Protein AF-A0A653BUK4-F1 (afdb_monomer_lite)

Foldseek 3Di:
DDDDDDDDDPDDDLDDPDPVSCVVSVQVVQVVCLVVVPFDDDPPDDDDPPDDDDDDDDPPDPDPDCRSRPDPPPDD

Secondary structure (DSSP, 8-state):
---------SS------SHHHHHHHHHHHHHHHHHHT-----TT--------------------S-TT----TT--

pLDDT: mean 72.04, std 20.92, range [37.66, 95.44]

Sequence (76 aa):
MKPWLLEVNLSPSLNCDSPLDVRLKSAMLADMLSLVGIPAVDPVIKQPTLAPNAGGGAAGQTQGENRFRIKFKNVI

InterPro domains:
  IPR004344 Tubulin-tyrosine ligase/Tubulin polyglutamylase [PF03133] (1-36)
  IPR004344 Tubulin-tyrosine ligase/Tubulin polyglutamylase [PS51221] (1-48)

Radius of gyration: 20.12 Å; chains: 1; bounding box: 31×48×58 Å

Organism: Callosobruchus maculatus (NCBI:txid64391)

Structure (mmCIF, N/CA/C/O backbone):
data_AF-A0A653BUK4-F1
#
_entry.id   AF-A0A653BUK4-F1
#
loop_
_atom_site.group_PDB
_atom_site.id
_atom_site.type_symbol
_atom_site.label_atom_id
_atom_site.label_alt_id
_atom_site.label_comp_id
_atom_site.label_asym_id
_atom_site.label_entity_id
_atom_site.label_seq_id
_atom_site.pdbx_PDB_ins_code
_atom_site.Cartn_x
_atom_site.Cartn_y
_atom_site.Cartn_z
_atom_site.occupancy
_atom_site.B_iso_or_equiv
_atom_site.auth_seq_id
_atom_site.auth_comp_id
_atom_site.auth_asym_id
_atom_site.auth_atom_id
_atom_site.pdbx_PDB_model_num
ATOM 1 N N . MET A 1 1 ? -12.888 -11.620 -26.053 1.00 67.75 1 MET A N 1
ATOM 2 C CA . MET A 1 1 ? -12.039 -12.615 -25.356 1.00 67.75 1 MET A CA 1
ATOM 3 C C . MET A 1 1 ? -12.601 -12.853 -23.961 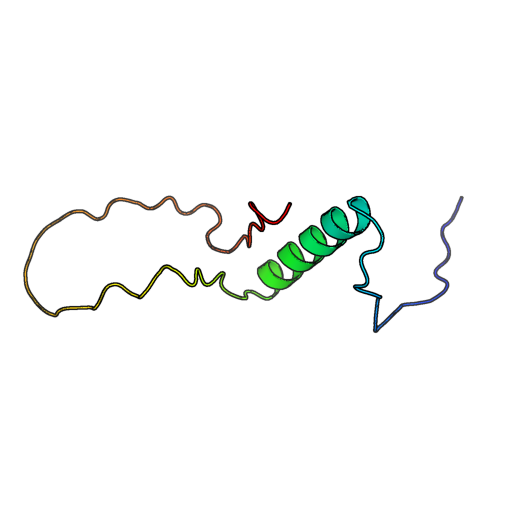1.00 67.75 1 MET A C 1
ATOM 5 O O . MET A 1 1 ? -13.136 -11.909 -23.394 1.00 67.75 1 MET A O 1
ATOM 9 N N . LYS A 1 2 ? -12.537 -14.083 -23.432 1.00 82.06 2 LYS A N 1
ATOM 10 C CA . LYS A 1 2 ? -13.019 -14.432 -22.082 1.00 82.06 2 LYS A CA 1
ATOM 1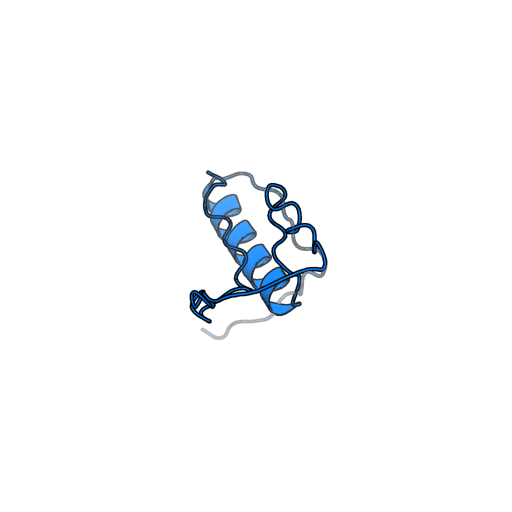1 C C . LYS A 1 2 ? -11.810 -14.467 -21.125 1.00 82.06 2 LYS A C 1
ATOM 13 O O . LYS A 1 2 ? -10.859 -15.174 -21.451 1.00 82.06 2 LYS A O 1
ATOM 18 N N . PRO A 1 3 ? -11.799 -13.702 -20.019 1.00 89.75 3 PRO A N 1
ATOM 19 C CA . PRO A 1 3 ? -10.694 -13.730 -19.061 1.00 89.75 3 PRO A CA 1
ATOM 20 C C . PRO A 1 3 ? -10.688 -15.043 -18.264 1.00 89.75 3 PRO A C 1
ATOM 22 O O . PRO A 1 3 ? -11.753 -15.574 -17.943 1.00 89.75 3 PRO A O 1
ATOM 25 N N . TRP A 1 4 ? -9.493 -15.538 -17.935 1.00 92.88 4 TRP A N 1
ATOM 26 C CA . TRP A 1 4 ? -9.271 -16.742 -17.129 1.00 92.88 4 TRP A CA 1
ATOM 27 C C . TRP A 1 4 ? -8.519 -16.376 -15.847 1.00 92.88 4 TRP A C 1
ATOM 29 O O . TRP A 1 4 ? -7.558 -15.609 -15.898 1.00 92.88 4 TRP A O 1
ATOM 39 N N . LEU A 1 5 ? -8.957 -16.914 -14.706 1.00 93.44 5 LEU A N 1
ATOM 40 C CA . LEU A 1 5 ? -8.263 -16.762 -13.427 1.00 93.44 5 LEU A CA 1
ATOM 41 C C . LEU A 1 5 ? -7.100 -17.756 -13.373 1.00 93.44 5 LEU A C 1
ATOM 43 O O . LEU A 1 5 ? -7.324 -18.954 -13.524 1.00 93.44 5 LEU A O 1
ATOM 47 N N . LEU A 1 6 ? -5.881 -17.259 -13.165 1.00 95.06 6 LEU A N 1
ATOM 48 C CA . LEU A 1 6 ? -4.682 -18.098 -13.072 1.00 95.06 6 LEU A CA 1
ATOM 49 C C . LEU A 1 6 ? -4.346 -18.425 -11.619 1.00 95.06 6 LEU A C 1
ATOM 51 O O . LEU A 1 6 ? -4.174 -19.583 -11.262 1.00 95.06 6 LEU A O 1
ATOM 55 N N . GLU A 1 7 ? -4.301 -17.399 -10.777 1.00 95.44 7 GLU A N 1
ATOM 56 C CA . GLU A 1 7 ? -3.950 -17.519 -9.370 1.00 95.44 7 GLU A CA 1
ATOM 57 C C . GLU A 1 7 ? -4.433 -16.295 -8.592 1.00 95.44 7 GLU A C 1
ATOM 59 O O . GLU A 1 7 ? -4.817 -15.272 -9.169 1.00 95.44 7 GLU A O 1
ATOM 64 N N . VAL A 1 8 ? -4.402 -16.406 -7.266 1.00 93.44 8 VAL A N 1
ATOM 65 C CA . VAL A 1 8 ? -4.658 -15.302 -6.342 1.00 93.44 8 VAL A CA 1
ATOM 66 C C . VAL A 1 8 ? -3.423 -15.128 -5.470 1.00 93.44 8 VAL A C 1
ATOM 68 O O . VAL A 1 8 ? -2.973 -16.075 -4.830 1.00 93.44 8 VAL A O 1
ATOM 71 N N . ASN A 1 9 ? -2.890 -13.908 -5.424 1.00 93.75 9 ASN A N 1
ATOM 72 C CA . ASN A 1 9 ? -1.749 -13.586 -4.580 1.00 93.75 9 ASN A CA 1
ATOM 73 C C . ASN A 1 9 ? -2.225 -13.137 -3.188 1.00 93.75 9 ASN A C 1
ATOM 75 O O . ASN A 1 9 ? -2.871 -12.097 -3.060 1.00 93.75 9 ASN A O 1
ATOM 79 N N . LEU A 1 10 ? -1.894 -13.911 -2.150 1.00 93.81 10 LEU A N 1
ATOM 80 C CA . LEU A 1 10 ? -2.209 -13.585 -0.750 1.00 93.81 10 LEU A CA 1
ATOM 81 C C . LEU A 1 10 ? -1.204 -12.607 -0.116 1.00 93.81 10 LEU A C 1
ATOM 83 O O . LEU A 1 10 ? -1.466 -12.051 0.948 1.00 93.81 10 LEU A O 1
ATOM 87 N N . SER A 1 11 ? -0.065 -12.386 -0.769 1.00 93.19 11 SER A N 1
ATOM 88 C CA . SER A 1 11 ? 1.028 -11.518 -0.329 1.00 93.19 11 SER A CA 1
ATOM 89 C C . SER A 1 11 ? 1.565 -10.693 -1.510 1.00 93.19 11 SER A C 1
ATOM 91 O O . SER A 1 11 ? 2.676 -10.941 -1.995 1.00 93.19 11 SER A O 1
ATOM 93 N N . PRO A 1 12 ? 0.776 -9.737 -2.034 1.00 89.62 12 PRO A N 1
ATOM 94 C CA . PRO A 1 12 ? 1.212 -8.897 -3.144 1.00 89.62 12 PRO A CA 1
ATOM 95 C C . PRO A 1 12 ? 2.414 -8.020 -2.751 1.00 89.62 12 PRO A C 1
ATOM 97 O O . PRO A 1 12 ? 2.513 -7.543 -1.623 1.00 89.62 12 PRO A O 1
ATOM 100 N N . SER A 1 13 ? 3.328 -7.772 -3.697 1.00 93.19 13 SER A N 1
ATOM 101 C CA . SER A 1 13 ? 4.521 -6.948 -3.454 1.00 93.19 13 SER A CA 1
ATOM 102 C C . SER A 1 13 ? 4.181 -5.463 -3.303 1.00 93.19 13 SER A C 1
ATOM 104 O O . SER A 1 13 ? 3.561 -4.854 -4.182 1.00 93.19 13 SER A O 1
ATOM 106 N N . LEU A 1 14 ? 4.694 -4.844 -2.239 1.00 92.50 14 LEU A N 1
ATOM 107 C CA . LEU A 1 14 ? 4.628 -3.398 -2.010 1.00 92.50 14 LEU A CA 1
ATOM 108 C C . LEU A 1 14 ? 5.903 -2.653 -2.440 1.00 92.50 14 LEU A C 1
ATOM 110 O O . LEU A 1 14 ? 5.987 -1.443 -2.250 1.00 92.50 14 LEU A O 1
ATOM 114 N N . ASN A 1 15 ? 6.872 -3.341 -3.059 1.00 94.56 15 ASN A N 1
ATOM 115 C CA . ASN A 1 15 ? 8.094 -2.700 -3.550 1.00 94.56 15 ASN A CA 1
ATOM 116 C C . ASN A 1 15 ? 7.765 -1.655 -4.627 1.00 94.56 15 ASN A C 1
ATOM 118 O O . ASN A 1 15 ? 6.930 -1.919 -5.492 1.00 94.56 15 ASN A O 1
ATOM 122 N N . CYS A 1 16 ? 8.370 -0.472 -4.567 1.00 94.88 16 CYS A N 1
ATOM 123 C CA . CYS A 1 16 ? 8.070 0.624 -5.487 1.00 94.88 16 CYS A CA 1
ATOM 124 C C . CYS A 1 16 ? 9.317 0.980 -6.295 1.00 94.88 16 CYS A C 1
ATOM 126 O O . CYS A 1 16 ? 10.185 1.689 -5.795 1.00 94.88 16 CYS A O 1
ATOM 128 N N . ASP A 1 17 ? 9.380 0.509 -7.539 1.00 94.75 17 ASP A N 1
ATOM 129 C CA . ASP A 1 17 ? 10.537 0.720 -8.419 1.00 94.75 17 ASP A CA 1
ATOM 130 C C . ASP A 1 17 ? 10.333 1.903 -9.381 1.00 94.75 17 ASP A C 1
ATOM 132 O O . ASP A 1 17 ? 11.276 2.374 -10.015 1.00 94.75 17 ASP A O 1
ATOM 136 N N . SER A 1 18 ? 9.104 2.426 -9.474 1.00 95.19 18 SER A N 1
ATOM 137 C CA . SER A 1 18 ? 8.770 3.591 -10.291 1.00 95.19 18 SER A CA 1
ATOM 138 C C . SER A 1 18 ? 7.826 4.575 -9.580 1.00 95.19 18 SER A C 1
ATOM 140 O O . SER A 1 18 ? 7.042 4.185 -8.708 1.00 95.19 18 SER A O 1
ATOM 142 N N . PRO A 1 19 ? 7.800 5.858 -10.000 1.00 92.31 19 PRO A N 1
ATOM 143 C CA . PRO A 1 19 ? 6.819 6.829 -9.507 1.00 92.31 19 PRO A CA 1
ATOM 144 C C . PRO A 1 19 ? 5.360 6.409 -9.753 1.00 92.31 19 PRO A C 1
ATOM 146 O O . PRO A 1 19 ? 4.458 6.828 -9.028 1.00 92.31 19 PRO A O 1
ATOM 149 N N . LEU A 1 20 ? 5.104 5.582 -10.774 1.00 93.94 20 LEU A N 1
ATOM 150 C CA . LEU A 1 20 ? 3.770 5.057 -11.059 1.00 93.94 20 LEU A CA 1
ATOM 151 C C . LEU A 1 20 ? 3.339 4.020 -10.013 1.00 93.94 20 LEU A C 1
ATOM 153 O O . LEU A 1 20 ? 2.196 4.076 -9.555 1.00 93.94 20 LEU A O 1
ATOM 157 N N . ASP A 1 21 ? 4.252 3.137 -9.594 1.00 93.62 21 ASP A N 1
ATOM 158 C CA . ASP A 1 21 ? 3.988 2.145 -8.545 1.00 93.62 21 ASP A CA 1
ATOM 159 C C . ASP A 1 21 ? 3.632 2.828 -7.234 1.00 93.62 21 ASP A C 1
ATOM 161 O O . ASP A 1 21 ? 2.635 2.471 -6.609 1.00 93.62 21 ASP A O 1
ATOM 165 N N . VAL A 1 22 ? 4.392 3.862 -6.859 1.00 93.38 22 VAL A N 1
ATOM 166 C CA . VAL A 1 22 ? 4.113 4.658 -5.657 1.00 93.38 22 VAL A CA 1
ATOM 167 C C . VAL A 1 22 ? 2.704 5.236 -5.726 1.00 93.38 22 VAL A C 1
ATOM 169 O O . VAL A 1 22 ? 1.925 5.068 -4.788 1.00 93.38 22 VAL A O 1
ATOM 172 N N . ARG A 1 23 ? 2.334 5.874 -6.842 1.00 91.31 23 ARG A N 1
ATOM 173 C CA . ARG A 1 23 ? 1.009 6.492 -7.009 1.00 91.31 23 ARG A CA 1
ATOM 174 C C . ARG A 1 23 ? -0.126 5.473 -6.928 1.00 91.31 23 ARG A C 1
ATOM 176 O O . ARG A 1 23 ? -1.125 5.738 -6.266 1.00 91.31 23 ARG A O 1
ATOM 183 N N . LEU A 1 24 ? 0.015 4.324 -7.584 1.00 93.75 24 LEU A N 1
ATOM 184 C CA . LEU A 1 24 ? -1.040 3.312 -7.617 1.00 93.75 24 LEU A CA 1
ATOM 185 C C . LEU A 1 24 ? -1.154 2.566 -6.281 1.00 93.75 24 LEU A C 1
ATOM 187 O O . LEU A 1 24 ? -2.251 2.440 -5.734 1.00 93.75 24 LEU A O 1
ATOM 191 N N . LYS A 1 25 ? -0.025 2.105 -5.731 1.00 92.75 25 LYS A N 1
ATOM 192 C CA . LYS A 1 25 ? 0.005 1.328 -4.484 1.00 92.75 25 LYS A CA 1
ATOM 193 C C . LYS A 1 25 ? -0.397 2.180 -3.283 1.00 92.75 25 LYS A C 1
ATOM 195 O O . LYS A 1 25 ? -1.164 1.708 -2.449 1.00 92.75 25 LYS A O 1
ATOM 200 N N . SER A 1 26 ? 0.045 3.439 -3.209 1.00 91.44 26 SER A N 1
ATOM 201 C CA . SER A 1 26 ? -0.363 4.344 -2.121 1.00 91.44 26 SER A CA 1
ATOM 202 C C . SER A 1 26 ? -1.863 4.638 -2.142 1.00 91.44 26 SER A C 1
ATOM 204 O O . SER A 1 26 ? -2.494 4.590 -1.089 1.00 91.44 26 SER A O 1
ATOM 206 N N . ALA A 1 27 ? -2.455 4.876 -3.319 1.00 91.19 27 ALA A N 1
ATOM 207 C CA . ALA A 1 27 ? -3.897 5.074 -3.456 1.00 91.19 27 ALA A CA 1
ATOM 208 C C . ALA A 1 27 ? -4.683 3.825 -3.026 1.00 91.19 27 ALA A C 1
ATOM 210 O O . ALA A 1 27 ? -5.594 3.929 -2.208 1.00 91.19 27 ALA A O 1
ATOM 211 N N . MET A 1 28 ? -4.269 2.640 -3.493 1.00 93.12 28 MET A N 1
ATOM 212 C CA . MET A 1 28 ? -4.863 1.365 -3.079 1.00 93.12 28 MET A CA 1
ATOM 213 C C . MET A 1 28 ? -4.813 1.182 -1.555 1.00 93.12 28 MET A C 1
ATOM 215 O O . MET A 1 28 ? -5.819 0.820 -0.946 1.00 93.12 28 MET A O 1
ATOM 219 N N . LEU A 1 29 ? -3.663 1.442 -0.924 1.00 91.69 29 LEU A N 1
ATOM 220 C CA . LEU A 1 29 ? -3.520 1.331 0.530 1.00 91.69 29 LEU A CA 1
ATOM 221 C C . LEU A 1 29 ? -4.385 2.359 1.269 1.00 91.69 29 LEU A C 1
ATOM 223 O O . LEU A 1 29 ? -5.010 2.010 2.266 1.00 91.69 29 LEU A O 1
ATOM 227 N N . ALA A 1 30 ? -4.462 3.599 0.781 1.00 88.62 30 ALA A N 1
ATOM 228 C CA . ALA A 1 30 ? -5.311 4.639 1.361 1.00 88.62 30 ALA A CA 1
ATOM 229 C C . ALA A 1 30 ? -6.776 4.207 1.416 1.00 88.62 30 ALA A C 1
ATOM 231 O O . ALA A 1 30 ? -7.429 4.347 2.454 1.00 88.62 30 ALA A O 1
ATOM 232 N N . ASP A 1 31 ? -7.268 3.658 0.308 1.00 89.25 31 ASP A N 1
ATOM 233 C CA . ASP A 1 31 ? -8.643 3.194 0.197 1.00 89.25 31 ASP A CA 1
ATOM 234 C C . ASP A 1 31 ? -8.875 1.978 1.101 1.00 89.25 31 ASP A C 1
ATOM 236 O O . ASP A 1 31 ? -9.844 1.970 1.855 1.00 89.25 31 ASP A O 1
ATOM 240 N N . MET A 1 32 ? -7.960 1.001 1.129 1.00 91.62 32 MET A N 1
ATOM 241 C CA . MET A 1 32 ? -8.065 -0.167 2.019 1.00 91.62 32 MET A CA 1
ATOM 242 C C . MET A 1 32 ? -8.109 0.228 3.499 1.00 91.62 32 MET A C 1
ATOM 244 O O . MET A 1 32 ? -8.984 -0.223 4.236 1.00 91.62 32 MET A O 1
ATOM 248 N N . LEU A 1 33 ? -7.205 1.105 3.941 1.00 89.88 33 LEU A N 1
ATOM 249 C CA . LEU A 1 33 ? -7.166 1.575 5.328 1.00 89.88 33 LEU A CA 1
ATOM 250 C C . LEU A 1 33 ? -8.418 2.395 5.685 1.00 89.88 33 LEU A C 1
ATOM 252 O O . LEU A 1 33 ? -8.961 2.243 6.781 1.00 89.88 33 LEU A O 1
ATOM 256 N N . SER A 1 34 ? -8.911 3.215 4.749 1.00 87.31 34 SER A N 1
ATOM 257 C CA . SER A 1 34 ? -10.156 3.975 4.925 1.00 87.31 34 SER A CA 1
ATOM 258 C C . SER A 1 34 ? -11.370 3.044 5.032 1.00 87.31 34 SER A C 1
ATOM 260 O O . SER A 1 34 ? -12.228 3.255 5.888 1.00 87.31 34 SER A O 1
ATOM 262 N N . LEU A 1 35 ? -11.432 1.993 4.206 1.00 89.19 35 LEU A N 1
ATOM 263 C CA . LEU A 1 35 ? -12.506 0.992 4.219 1.00 89.19 35 LEU A CA 1
ATOM 264 C C . LEU A 1 35 ? -12.514 0.155 5.503 1.00 89.19 35 LEU A C 1
ATOM 266 O O . LEU A 1 35 ? -13.585 -0.140 6.025 1.00 89.19 35 LEU A O 1
ATOM 270 N N . VAL A 1 36 ? -11.341 -0.191 6.038 1.00 92.88 36 VAL A N 1
ATOM 271 C CA . VAL A 1 36 ? -11.210 -0.892 7.331 1.00 92.88 36 VAL A CA 1
ATOM 272 C C . VAL A 1 36 ? -11.584 0.020 8.515 1.00 92.88 36 VAL A C 1
ATOM 274 O O . VAL A 1 36 ? -11.797 -0.461 9.625 1.00 92.88 36 VAL A O 1
ATOM 277 N N . GLY A 1 37 ? -11.725 1.330 8.290 1.00 85.81 37 GLY A N 1
ATOM 278 C CA . GLY A 1 37 ? -12.126 2.294 9.315 1.00 85.81 37 GLY A CA 1
ATOM 279 C C . GLY A 1 37 ? -10.971 2.760 10.199 1.00 85.81 37 GLY A C 1
ATOM 280 O O . GLY A 1 37 ? -11.202 3.221 11.317 1.00 85.81 37 GLY A O 1
ATOM 281 N N . ILE A 1 38 ? -9.728 2.653 9.718 1.00 84.00 38 ILE A N 1
ATOM 282 C CA . ILE A 1 38 ? -8.559 3.145 10.451 1.00 84.00 38 ILE A CA 1
ATOM 283 C C . ILE A 1 38 ? -8.585 4.681 10.427 1.00 84.00 38 ILE A C 1
ATOM 285 O O . ILE A 1 38 ? -8.556 5.275 9.345 1.00 84.00 38 ILE A O 1
ATOM 289 N N . PRO A 1 39 ? -8.653 5.354 11.593 1.00 76.56 39 PRO A N 1
ATOM 290 C CA . PRO A 1 39 ? -8.718 6.806 11.632 1.00 76.56 39 PRO A CA 1
ATOM 291 C C . PRO A 1 39 ? -7.389 7.412 11.177 1.00 76.56 39 PRO A C 1
ATOM 293 O O . PRO A 1 39 ? -6.316 7.009 11.625 1.00 76.56 39 PRO A O 1
ATOM 296 N N . ALA A 1 40 ? -7.466 8.431 10.321 1.00 74.38 40 ALA A N 1
ATOM 297 C CA . ALA A 1 40 ? -6.318 9.268 10.009 1.00 74.38 40 ALA A CA 1
ATOM 298 C C . ALA A 1 40 ? -5.908 10.046 11.270 1.00 74.38 40 ALA A C 1
ATOM 300 O O . ALA A 1 40 ? -6.644 10.922 11.727 1.00 74.38 40 ALA A O 1
ATOM 301 N N . VAL A 1 41 ? -4.744 9.722 11.833 1.00 75.38 41 VAL A N 1
ATOM 302 C CA . VAL A 1 41 ? -4.145 10.480 12.935 1.00 75.38 41 VAL A CA 1
ATOM 303 C C . VAL A 1 41 ? -3.152 11.464 12.339 1.00 75.38 41 VAL A C 1
ATOM 305 O O . VAL A 1 41 ? -2.160 11.061 11.736 1.00 75.38 41 VAL A O 1
ATOM 308 N N . ASP A 1 42 ? -3.425 12.754 12.501 1.00 73.00 42 ASP A N 1
ATOM 309 C CA . ASP A 1 42 ? -2.435 13.787 12.222 1.00 73.00 42 ASP A CA 1
ATOM 310 C C . ASP A 1 42 ? -1.487 13.884 13.432 1.00 73.00 42 ASP A C 1
ATOM 312 O O . ASP A 1 42 ? -1.946 14.230 14.526 1.00 73.00 42 ASP A O 1
ATOM 316 N N . PRO A 1 43 ? -0.183 13.580 13.281 1.00 66.38 43 PRO A N 1
ATOM 317 C CA . PRO A 1 43 ? 0.770 13.638 14.388 1.00 66.38 43 PRO A CA 1
ATOM 318 C C . PRO A 1 43 ? 0.953 15.055 14.963 1.00 66.38 43 PRO A C 1
ATOM 320 O O . PRO A 1 43 ? 1.489 15.194 16.064 1.00 66.38 43 PRO A O 1
ATOM 323 N N . VAL A 1 44 ? 0.517 16.105 14.256 1.00 70.19 44 VAL A N 1
ATOM 324 C CA . VAL A 1 44 ? 0.599 17.504 14.712 1.00 70.19 44 VAL A CA 1
ATOM 325 C C . VAL A 1 44 ? -0.610 17.902 15.573 1.00 70.19 44 VAL A C 1
ATOM 327 O O . VAL A 1 44 ? -0.517 18.837 16.372 1.00 70.19 44 VAL A O 1
ATOM 330 N N . ILE A 1 45 ? -1.726 17.167 15.504 1.00 61.00 45 ILE A N 1
ATOM 331 C CA . ILE A 1 45 ? -2.913 17.434 16.326 1.00 61.00 45 ILE A CA 1
ATOM 332 C C . ILE A 1 45 ? -2.757 16.730 17.682 1.00 61.00 45 ILE A C 1
ATOM 334 O O . ILE A 1 45 ? -3.269 15.637 17.919 1.00 61.00 45 ILE A O 1
ATOM 338 N N . LYS A 1 46 ? -2.069 17.388 18.621 1.00 52.94 46 LYS A N 1
ATOM 339 C CA . LYS A 1 46 ? -2.269 17.112 20.051 1.00 52.94 46 LYS A CA 1
ATOM 340 C C . LYS A 1 46 ? -3.710 17.499 20.394 1.00 52.94 46 LYS A C 1
ATOM 342 O O . LYS A 1 46 ? -4.144 18.594 20.044 1.00 52.94 46 LYS A O 1
ATOM 347 N N . GLN A 1 47 ? -4.459 16.595 21.026 1.00 55.34 47 GLN A N 1
ATOM 348 C CA . GLN A 1 47 ? -5.846 16.833 21.440 1.00 55.34 47 GLN A CA 1
ATOM 349 C C . GLN A 1 47 ? -5.997 18.208 22.118 1.00 55.34 47 GLN A C 1
ATOM 351 O O . GLN A 1 47 ? -5.127 18.573 22.914 1.00 55.34 47 GLN A O 1
ATOM 356 N N . PRO A 1 48 ? -7.095 18.953 21.877 1.00 51.75 48 PRO A N 1
ATOM 357 C CA . PRO A 1 48 ? -7.428 20.084 22.724 1.00 51.75 48 PRO A CA 1
ATOM 358 C C . PRO A 1 48 ? -7.620 19.535 24.134 1.00 51.75 48 PRO A C 1
ATOM 360 O O . PRO A 1 48 ? -8.517 18.727 24.383 1.00 51.75 48 PRO A O 1
ATOM 363 N N . THR A 1 49 ? -6.734 19.926 25.038 1.00 51.47 49 THR A N 1
ATOM 364 C CA . THR A 1 49 ? -6.832 19.652 26.465 1.00 51.47 49 THR A CA 1
ATOM 365 C C . THR A 1 49 ? -8.221 20.097 26.917 1.00 51.47 49 THR A C 1
ATOM 367 O O . THR A 1 49 ? -8.532 21.286 26.879 1.00 51.47 49 THR A O 1
ATOM 370 N N . LEU A 1 50 ? -9.087 19.153 27.290 1.00 51.09 50 LEU A N 1
ATOM 371 C CA . LEU A 1 50 ? -10.392 19.468 27.864 1.00 51.09 50 LEU A CA 1
ATOM 372 C C . LEU A 1 50 ? -10.159 20.080 29.250 1.00 51.09 50 LEU A C 1
ATOM 374 O O . LEU A 1 50 ? -10.078 19.368 30.248 1.00 51.09 50 LEU A O 1
ATOM 378 N N . ALA A 1 51 ? -10.006 21.401 29.309 1.00 54.62 51 ALA A N 1
ATOM 379 C CA . ALA A 1 51 ? -10.112 22.149 30.551 1.00 54.62 51 ALA A CA 1
ATOM 380 C C . ALA A 1 51 ? -11.601 22.219 30.935 1.00 54.62 51 ALA A C 1
ATOM 382 O O . ALA A 1 51 ? -12.413 22.694 30.134 1.00 54.62 51 ALA A O 1
ATOM 383 N N . PRO A 1 52 ? -12.006 21.759 32.129 1.00 57.91 52 PRO A N 1
ATOM 384 C CA . PRO A 1 52 ? -13.381 21.882 32.566 1.00 57.91 52 PRO A CA 1
ATOM 385 C C . PRO A 1 52 ? -13.553 23.271 33.184 1.00 57.91 52 PRO A C 1
ATOM 387 O O . PRO A 1 52 ? -13.249 23.440 34.360 1.00 57.91 52 PRO A O 1
ATOM 390 N N . ASN A 1 53 ? -13.990 24.273 32.412 1.00 52.91 53 ASN A N 1
ATOM 391 C CA . ASN A 1 53 ? -14.948 25.283 32.888 1.00 52.91 53 ASN A CA 1
ATOM 392 C C . ASN A 1 53 ? -15.271 26.385 31.866 1.00 52.91 53 ASN A C 1
ATOM 394 O O . ASN A 1 53 ? -14.389 26.947 31.231 1.00 52.91 53 ASN A O 1
ATOM 398 N N . ALA A 1 54 ? -16.558 26.744 31.880 1.00 48.41 54 ALA A N 1
ATOM 399 C CA . ALA A 1 54 ? -17.149 28.033 31.524 1.00 48.41 54 ALA A CA 1
ATOM 400 C C . ALA A 1 54 ? -17.179 28.470 30.043 1.00 48.41 54 ALA A C 1
ATOM 402 O O . ALA A 1 54 ? -16.282 29.131 29.542 1.00 48.41 54 ALA A O 1
ATOM 403 N N . GLY A 1 55 ? -18.348 28.247 29.429 1.00 43.97 55 GLY A N 1
ATOM 404 C CA . GLY A 1 55 ? -19.120 29.334 28.815 1.00 43.97 55 GLY A CA 1
ATOM 405 C C . GLY A 1 55 ? -18.790 29.734 27.374 1.00 43.97 55 GLY A C 1
ATOM 406 O O . GLY A 1 55 ? -17.791 30.381 27.106 1.00 43.97 55 GLY A O 1
ATOM 407 N N . GLY A 1 56 ? -19.760 29.505 26.482 1.00 40.28 56 GLY A N 1
ATOM 408 C CA . GLY A 1 56 ? -20.020 30.423 25.369 1.00 40.28 56 GLY A CA 1
ATOM 409 C C . GLY A 1 56 ? -19.467 30.022 24.001 1.00 40.28 56 GLY A C 1
ATOM 410 O O . GLY A 1 56 ? -18.332 30.314 23.666 1.00 40.28 56 GLY A O 1
ATOM 411 N N . GLY A 1 57 ? -20.347 29.431 23.188 1.00 41.03 57 GLY A N 1
ATOM 412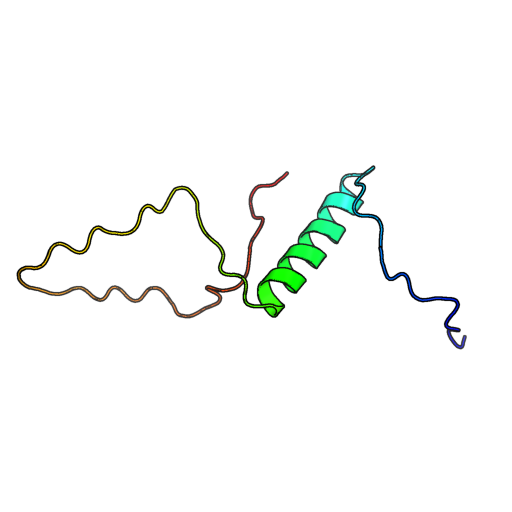 C CA . GLY A 1 57 ? -20.550 29.785 21.778 1.00 41.03 57 GLY A CA 1
ATOM 413 C C . GLY A 1 57 ? -19.347 29.833 20.833 1.00 41.03 57 GLY A C 1
ATOM 414 O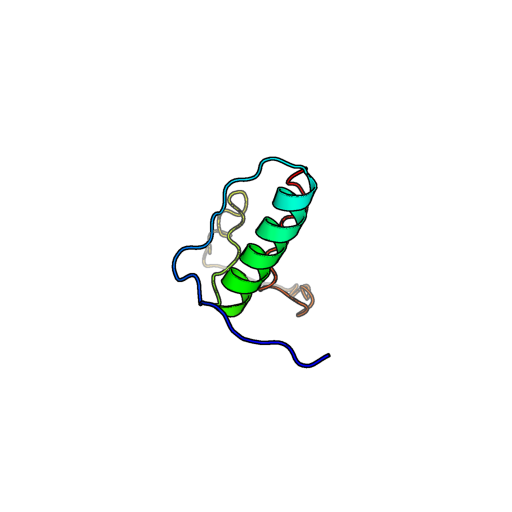 O . GLY A 1 57 ? -18.708 30.864 20.699 1.00 41.03 57 GLY A O 1
ATOM 415 N N . ALA A 1 58 ? -19.179 28.770 20.045 1.00 38.47 58 ALA A N 1
ATOM 416 C CA . ALA A 1 58 ? -19.125 28.822 18.578 1.00 38.47 58 ALA A CA 1
ATOM 417 C C . ALA A 1 58 ? -18.861 27.401 18.065 1.00 38.47 58 ALA A C 1
ATOM 419 O O . ALA A 1 58 ? -17.726 27.004 17.810 1.00 38.47 58 AL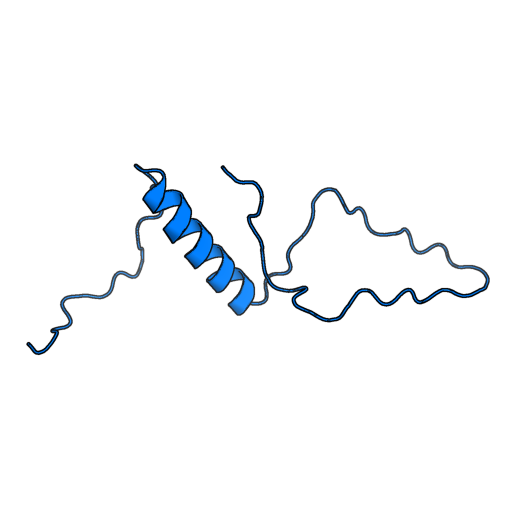A A O 1
ATOM 420 N N . ALA A 1 59 ? -19.931 26.616 17.917 1.00 37.66 59 ALA A N 1
ATOM 421 C CA . ALA A 1 59 ? -19.906 25.397 17.120 1.00 37.66 59 ALA A CA 1
ATOM 422 C C . ALA A 1 59 ? -19.753 25.788 15.638 1.00 37.66 59 ALA A C 1
ATOM 424 O O . ALA A 1 59 ? -20.715 25.816 14.873 1.00 37.66 59 ALA A O 1
ATOM 425 N N . GLY A 1 60 ? -18.529 26.160 15.260 1.00 38.31 60 GLY A N 1
ATOM 426 C CA . GLY A 1 60 ? -18.100 26.305 13.879 1.00 38.31 60 GLY A CA 1
ATOM 427 C C . GLY A 1 60 ? -18.083 24.924 13.243 1.00 38.31 60 GLY A C 1
ATOM 428 O O . GLY A 1 60 ? -17.184 24.121 13.482 1.00 38.31 60 GLY A O 1
ATOM 429 N N . GLN A 1 61 ? -19.138 24.649 12.487 1.00 43.34 61 GLN A N 1
ATOM 430 C CA . GLN A 1 61 ? -19.341 23.473 11.657 1.00 43.34 61 GLN A CA 1
ATOM 431 C C . GLN A 1 61 ? -18.065 23.144 10.865 1.00 43.34 61 GLN A C 1
ATOM 433 O O . GLN A 1 61 ? -17.730 23.826 9.901 1.00 43.34 61 GLN A O 1
ATOM 438 N N . THR A 1 62 ? -17.360 22.073 11.231 1.00 43.81 62 THR A N 1
ATOM 439 C CA . THR A 1 62 ? -16.422 21.427 10.308 1.00 43.81 62 THR A CA 1
ATOM 440 C C . THR A 1 62 ? -17.213 20.394 9.525 1.00 43.81 62 THR A C 1
ATOM 442 O O . THR A 1 62 ? -17.459 19.275 9.970 1.00 43.81 62 THR A O 1
ATOM 445 N N . GLN A 1 63 ? -17.701 20.884 8.386 1.00 39.28 63 GLN A N 1
ATOM 446 C CA . GLN A 1 63 ? -18.283 20.184 7.249 1.00 39.28 63 GLN A CA 1
ATOM 447 C C . GLN A 1 63 ? -18.054 18.665 7.281 1.00 39.28 63 GLN A C 1
ATOM 449 O O . GLN A 1 63 ? -16.938 18.167 7.117 1.00 39.28 63 GLN A O 1
ATOM 454 N N . GLY A 1 64 ? -19.149 17.938 7.505 1.00 45.28 64 GLY A N 1
ATOM 455 C CA . GLY A 1 64 ? -19.241 16.482 7.509 1.00 45.28 64 GLY A CA 1
ATOM 456 C C . GLY A 1 64 ? -19.075 15.858 6.125 1.00 45.28 64 GLY A C 1
ATOM 457 O O . GLY A 1 64 ? -19.933 15.101 5.692 1.00 45.28 64 GLY A O 1
ATOM 458 N N . GLU A 1 65 ? -17.962 16.128 5.450 1.00 47.75 65 GLU A N 1
ATOM 459 C CA . GLU A 1 65 ? -17.601 15.459 4.204 1.00 47.75 65 GLU A CA 1
ATOM 460 C C . GLU A 1 65 ? -16.186 14.880 4.313 1.00 47.75 65 GLU A C 1
ATOM 462 O O . GLU A 1 65 ? -15.178 15.564 4.149 1.00 47.75 65 GLU A O 1
ATOM 467 N N . ASN A 1 66 ? -16.116 13.564 4.535 1.00 44.88 66 ASN A N 1
ATOM 468 C CA . ASN A 1 66 ? -14.921 12.728 4.350 1.00 44.88 66 ASN A CA 1
ATOM 469 C C . ASN A 1 66 ? -13.821 12.786 5.430 1.00 44.88 66 ASN A C 1
ATOM 471 O O . ASN A 1 66 ? -12.640 12.684 5.094 1.00 44.88 66 ASN A O 1
ATOM 475 N N . ARG A 1 67 ? -14.174 12.834 6.725 1.00 55.12 67 ARG A N 1
ATOM 476 C CA . ARG A 1 67 ? -13.198 12.659 7.831 1.00 55.12 67 ARG A CA 1
ATOM 477 C C . ARG A 1 67 ? -12.469 11.304 7.854 1.00 55.12 67 ARG A C 1
ATOM 479 O O . ARG A 1 67 ? -11.463 11.187 8.539 1.00 55.12 67 ARG A O 1
ATOM 486 N N . PHE A 1 68 ? -12.935 10.308 7.101 1.00 52.31 68 PHE A N 1
ATOM 487 C CA . PHE A 1 68 ? -12.298 8.987 7.024 1.00 52.31 68 PHE A CA 1
ATOM 488 C C . PHE A 1 68 ? -11.398 8.794 5.807 1.00 52.31 68 PHE A C 1
ATOM 490 O O . PHE A 1 68 ? -10.739 7.766 5.711 1.00 52.31 68 PHE A O 1
ATOM 497 N N . ARG A 1 69 ? -11.354 9.743 4.860 1.00 57.22 69 ARG A N 1
ATOM 498 C CA . ARG A 1 69 ? -10.535 9.549 3.663 1.00 57.22 69 ARG A CA 1
ATOM 499 C C . ARG A 1 69 ? -9.095 9.911 3.981 1.00 57.22 69 ARG A C 1
ATOM 501 O O . ARG A 1 69 ? -8.759 11.096 4.037 1.00 57.22 69 ARG A O 1
ATOM 508 N N . ILE A 1 70 ? -8.257 8.893 4.160 1.00 63.25 70 ILE A N 1
ATOM 509 C CA . ILE A 1 70 ? -6.810 9.068 4.278 1.00 63.25 70 ILE A CA 1
ATOM 510 C C . ILE A 1 70 ? -6.329 9.682 2.963 1.00 63.25 70 ILE A C 1
ATOM 512 O O . ILE A 1 70 ? -6.350 9.060 1.904 1.00 63.25 70 ILE A O 1
ATOM 516 N N . LYS A 1 71 ? -5.961 10.960 3.009 1.00 63.41 71 LYS A N 1
ATOM 517 C CA . LYS A 1 71 ? -5.419 11.682 1.861 1.00 63.41 71 LYS A CA 1
ATOM 518 C C . LYS A 1 71 ? -3.912 11.774 2.048 1.00 63.41 71 LYS A C 1
ATOM 520 O O . LYS A 1 71 ? -3.446 12.631 2.791 1.00 63.41 71 LYS A O 1
ATOM 525 N N . PHE A 1 72 ? -3.152 10.952 1.326 1.00 62.62 72 PHE A N 1
ATOM 526 C CA . PHE A 1 72 ? -1.702 11.123 1.163 1.00 62.62 72 PHE A CA 1
ATOM 527 C C . PHE A 1 72 ? -1.427 12.315 0.240 1.00 62.62 72 PHE A C 1
ATOM 529 O O . PHE A 1 72 ? -0.932 12.176 -0.872 1.00 62.62 72 PHE A O 1
ATOM 536 N N . LYS A 1 73 ? -1.851 13.509 0.653 1.00 52.34 73 LYS A N 1
ATOM 537 C CA . LYS A 1 73 ? -1.812 14.701 -0.198 1.00 52.34 73 LYS A CA 1
ATOM 538 C C . LYS A 1 73 ? -0.416 15.322 -0.342 1.00 52.34 73 LYS A C 1
ATOM 540 O O . LYS A 1 73 ? -0.319 16.295 -1.066 1.00 52.34 73 LYS A O 1
ATOM 545 N N . ASN A 1 74 ? 0.627 14.772 0.291 1.00 42.84 74 ASN A N 1
ATOM 546 C CA . ASN A 1 74 ? 1.989 15.332 0.296 1.00 42.84 74 ASN A CA 1
ATOM 547 C C . ASN A 1 74 ? 3.100 14.258 0.371 1.00 42.84 74 ASN A C 1
ATOM 549 O O . ASN A 1 74 ? 4.083 14.437 1.081 1.00 42.84 74 ASN A O 1
ATOM 553 N N . VAL A 1 75 ? 2.952 13.121 -0.318 1.00 43.56 75 VAL A N 1
ATOM 554 C CA . VAL A 1 75 ? 4.066 12.166 -0.512 1.00 43.56 75 VAL A CA 1
ATOM 555 C C . VAL A 1 75 ? 4.359 12.051 -2.006 1.00 43.56 75 VAL A C 1
ATOM 557 O O . VAL A 1 75 ? 4.035 11.056 -2.649 1.00 43.56 75 VAL A O 1
ATOM 560 N N . ILE A 1 76 ? 4.880 13.148 -2.552 1.00 42.47 76 ILE A N 1
ATOM 561 C CA . ILE A 1 76 ? 5.723 13.253 -3.751 1.00 42.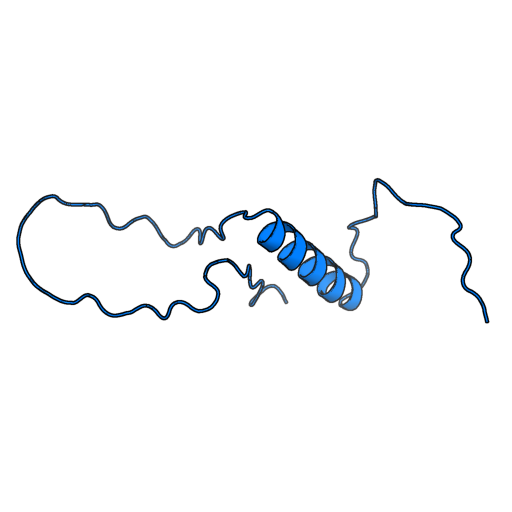47 76 ILE A CA 1
ATOM 562 C C . ILE A 1 76 ? 6.482 14.571 -3.658 1.00 42.47 76 ILE A C 1
ATOM 564 O O . ILE A 1 76 ? 5.854 15.559 -3.213 1.00 42.47 76 ILE A O 1
#